Protein AF-A0A257JUP1-F1 (afdb_monomer)

Sequence (71 aa)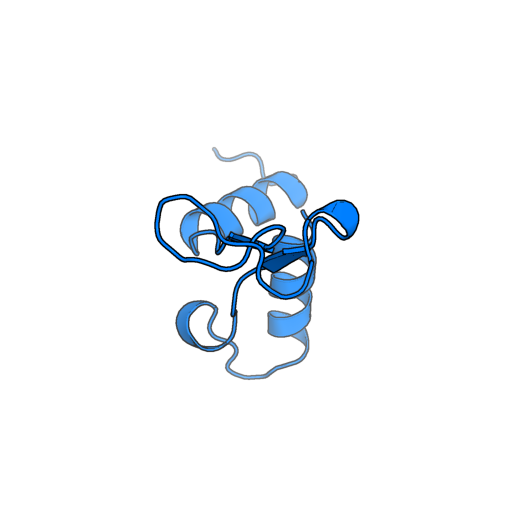:
IYGVALHRWLARRMPGYRYETHFGGAVYLFVRGVRPGWRNADGSPTGLHFHRPTVVAMQRLSALLAGDETP

pLDDT: mean 91.5, std 8.6, range [46.94, 96.44]

Solvent-accessible surface area (backbone atoms on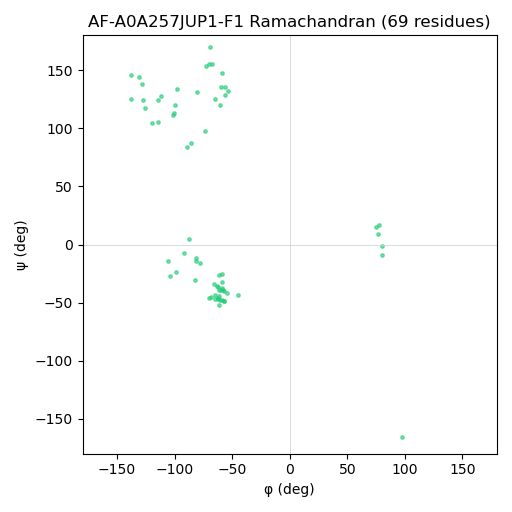ly — not comparable to full-atom values): 4499 Å² total; per-residue (Å²): 107,71,70,42,54,51,51,58,48,44,58,74,73,35,89,89,63,45,66,89,83,71,55,90,56,49,77,47,74,42,67,93,41,59,48,94,92,46,55,43,98,87,67,46,68,33,34,64,45,81,50,63,80,51,70,67,58,42,50,52,54,42,36,56,74,71,67,52,77,78,129

Foldseek 3Di:
DVLLVVQVVCPVPPPPDDCVPPPDFDKFFQPVQQDPPDADPVRHRTRIDTDDDDPVRSVVVNCVVVVNDDD

Radius of gyration: 16.14 Å; Cα contacts (8 Å, |Δi|>4): 63; chains: 1; bounding box: 33×24×51 Å

Structure (mmCIF, N/CA/C/O backbone):
data_AF-A0A257JUP1-F1
#
_entry.id   AF-A0A257JUP1-F1
#
loop_
_atom_site.group_PDB
_atom_site.id
_atom_site.type_symbol
_atom_site.label_atom_id
_atom_site.label_alt_id
_atom_site.label_comp_id
_atom_site.label_asym_id
_atom_site.label_entity_id
_atom_site.label_seq_id
_atom_site.pdbx_PDB_ins_code
_atom_site.Cartn_x
_atom_site.Cartn_y
_atom_site.Cartn_z
_atom_site.occupancy
_atom_site.B_iso_or_equiv
_atom_site.auth_seq_id
_atom_site.auth_comp_id
_atom_site.auth_asym_id
_atom_site.auth_atom_id
_atom_site.pdbx_PDB_model_num
ATOM 1 N N . ILE A 1 1 ? 4.180 3.975 5.912 1.00 89.38 1 ILE A N 1
ATOM 2 C CA . ILE A 1 1 ? 3.422 5.233 6.136 1.00 89.38 1 ILE A CA 1
ATOM 3 C C . ILE A 1 1 ? 2.207 5.355 5.213 1.00 89.38 1 ILE A C 1
ATOM 5 O O . ILE A 1 1 ? 1.099 5.314 5.729 1.00 89.38 1 ILE A O 1
ATOM 9 N N . TYR A 1 2 ? 2.359 5.424 3.879 1.00 93.75 2 TYR A N 1
ATOM 10 C CA . TYR A 1 2 ? 1.209 5.583 2.961 1.00 93.75 2 TYR A CA 1
ATOM 11 C C . TYR A 1 2 ? 0.113 4.523 3.131 1.00 93.75 2 TYR A C 1
ATOM 13 O O . TYR A 1 2 ? -1.064 4.864 3.177 1.00 93.75 2 TYR A O 1
ATOM 21 N N . GLY A 1 3 ? 0.491 3.254 3.320 1.00 94.75 3 GLY A N 1
ATOM 22 C CA . GLY A 1 3 ? -0.475 2.193 3.618 1.00 94.75 3 GLY A CA 1
ATOM 23 C C . GLY A 1 3 ? -1.292 2.447 4.893 1.00 94.75 3 GLY A C 1
ATOM 24 O O . GLY A 1 3 ? -2.492 2.202 4.889 1.00 94.75 3 GLY A O 1
ATOM 25 N N . VAL A 1 4 ? -0.682 3.011 5.945 1.00 95.19 4 VAL A N 1
ATOM 26 C CA . VAL A 1 4 ? -1.375 3.372 7.199 1.00 95.19 4 VAL A CA 1
ATOM 27 C C . VAL A 1 4 ? -2.348 4.520 6.962 1.00 95.19 4 VAL A C 1
ATOM 29 O O . VAL A 1 4 ? -3.491 4.464 7.412 1.00 95.19 4 VAL A O 1
ATOM 32 N N . ALA A 1 5 ? -1.915 5.550 6.230 1.00 95.25 5 ALA A N 1
ATOM 33 C CA . ALA A 1 5 ? -2.770 6.680 5.886 1.00 95.25 5 ALA A CA 1
ATOM 34 C C . ALA A 1 5 ? -4.007 6.219 5.098 1.00 95.25 5 ALA A C 1
ATOM 36 O O . ALA A 1 5 ? -5.133 6.555 5.469 1.00 95.25 5 ALA A O 1
ATOM 37 N N . LEU A 1 6 ? -3.805 5.383 4.073 1.00 94.88 6 LEU A N 1
ATOM 38 C CA . LEU A 1 6 ? -4.886 4.801 3.279 1.00 94.88 6 LEU A CA 1
ATOM 39 C C . LEU A 1 6 ? -5.801 3.915 4.132 1.00 94.88 6 LEU A C 1
ATOM 41 O O . LEU A 1 6 ? -7.018 4.064 4.074 1.00 94.88 6 LEU A O 1
ATOM 45 N N . HIS A 1 7 ? -5.234 3.044 4.967 1.00 94.62 7 HIS A N 1
ATOM 46 C CA . HIS A 1 7 ? -5.993 2.178 5.867 1.00 94.62 7 HIS A CA 1
ATOM 47 C C . HIS A 1 7 ? -6.913 2.975 6.807 1.00 94.62 7 HIS A C 1
ATOM 49 O O . HIS A 1 7 ? -8.107 2.684 6.887 1.00 94.62 7 HIS A O 1
ATOM 55 N N . ARG A 1 8 ? -6.392 4.020 7.468 1.00 93.62 8 ARG A N 1
ATOM 56 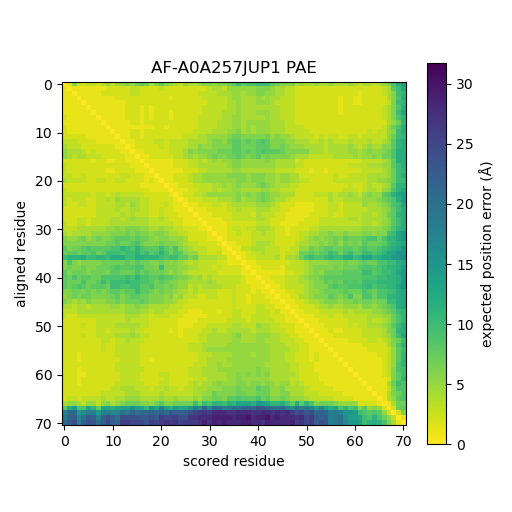C CA . ARG A 1 8 ? -7.168 4.908 8.355 1.00 93.62 8 ARG A CA 1
ATOM 57 C C . ARG A 1 8 ? -8.215 5.724 7.605 1.00 93.62 8 ARG A C 1
ATOM 59 O O . ARG A 1 8 ? -9.252 6.076 8.163 1.00 93.62 8 ARG A O 1
ATOM 66 N N . TRP A 1 9 ? -7.925 6.108 6.367 1.00 95.06 9 TRP A N 1
ATOM 67 C CA . TRP A 1 9 ? -8.878 6.830 5.533 1.00 95.06 9 TRP A CA 1
ATOM 68 C C . TRP A 1 9 ? -10.041 5.926 5.107 1.00 95.06 9 TRP A C 1
ATOM 70 O O . TRP A 1 9 ? -11.196 6.307 5.288 1.00 95.06 9 TRP A O 1
ATOM 80 N N . LEU A 1 10 ? -9.753 4.704 4.646 1.00 94.88 10 LEU A N 1
ATOM 81 C CA . LEU A 1 10 ? -10.771 3.721 4.265 1.00 94.88 10 LEU A CA 1
ATOM 82 C C . LEU A 1 10 ? -11.665 3.342 5.448 1.00 94.88 10 LEU A C 1
ATOM 84 O O . LEU A 1 10 ? -12.883 3.360 5.306 1.00 94.88 10 LEU A O 1
ATOM 88 N N . ALA A 1 11 ? -11.080 3.104 6.625 1.00 93.81 11 ALA A N 1
ATOM 89 C CA . ALA A 1 11 ? -11.835 2.796 7.839 1.00 93.81 11 ALA A CA 1
ATOM 90 C C . ALA A 1 11 ? -12.830 3.904 8.234 1.00 93.81 11 ALA A C 1
ATOM 92 O O . ALA A 1 11 ? -13.892 3.615 8.772 1.00 93.81 11 ALA A O 1
ATOM 93 N N . ARG A 1 12 ? -12.506 5.174 7.948 1.00 95.06 12 ARG A N 1
ATOM 94 C CA . ARG A 1 12 ? -13.390 6.316 8.231 1.00 95.06 12 ARG A CA 1
ATOM 95 C C . ARG A 1 12 ? -14.463 6.532 7.167 1.00 95.06 12 ARG A C 1
ATOM 97 O O . ARG A 1 12 ? -15.521 7.062 7.484 1.00 95.06 12 ARG A O 1
ATOM 104 N N . ARG A 1 13 ? -14.187 6.187 5.906 1.00 96.44 13 ARG A N 1
ATOM 105 C CA . ARG A 1 13 ? -15.078 6.503 4.778 1.00 96.44 13 ARG A CA 1
ATOM 106 C C . ARG A 1 13 ? -15.983 5.349 4.354 1.00 96.44 13 ARG A C 1
ATOM 108 O O . ARG A 1 13 ? -17.022 5.602 3.755 1.00 96.44 13 ARG A O 1
ATOM 115 N N . MET A 1 14 ? -15.599 4.109 4.640 1.00 95.56 14 MET A N 1
ATOM 116 C CA . MET A 1 14 ? -16.320 2.911 4.221 1.00 95.56 14 MET A CA 1
ATOM 117 C C . MET A 1 14 ? -16.885 2.178 5.448 1.00 95.56 14 MET A C 1
ATOM 119 O O . MET A 1 14 ? -16.125 1.526 6.170 1.00 95.56 14 MET A O 1
ATOM 123 N N . PRO A 1 15 ? -18.206 2.250 5.697 1.00 94.56 15 PRO A N 1
ATOM 124 C CA . PRO A 1 15 ? -18.855 1.436 6.720 1.00 94.56 15 PRO A CA 1
ATOM 125 C C . PRO A 1 15 ? -18.597 -0.055 6.471 1.00 94.56 15 PRO A C 1
ATOM 127 O O . PRO A 1 15 ? -18.687 -0.520 5.338 1.00 94.56 15 PRO A O 1
ATOM 130 N N . GLY A 1 16 ? -18.256 -0.807 7.519 1.00 94.62 16 GLY A N 1
ATOM 131 C CA . GLY A 1 16 ? -17.951 -2.239 7.397 1.00 94.62 16 GLY A CA 1
ATOM 132 C C . GLY A 1 16 ? -16.584 -2.558 6.776 1.00 94.62 16 GLY A C 1
ATOM 133 O O . GLY A 1 16 ? -16.337 -3.703 6.396 1.00 94.62 16 GLY A O 1
ATOM 134 N N . TYR A 1 17 ? -15.682 -1.577 6.679 1.00 95.94 17 TYR A N 1
ATOM 135 C CA . TYR A 1 17 ? -14.326 -1.801 6.191 1.00 95.94 17 TYR A CA 1
ATOM 136 C C . TYR A 1 17 ? -13.586 -2.880 7.004 1.00 95.94 17 TYR A C 1
ATOM 138 O O . TYR A 1 17 ? -13.471 -2.819 8.227 1.00 95.94 17 TYR A O 1
ATOM 146 N N . ARG A 1 18 ? -13.019 -3.846 6.280 1.00 94.69 18 ARG A N 1
ATOM 147 C CA . ARG A 1 18 ? -12.166 -4.939 6.780 1.00 94.69 18 ARG A CA 1
ATOM 148 C C . ARG A 1 18 ? -10.861 -4.975 5.993 1.00 94.69 18 ARG A C 1
ATOM 150 O O . ARG A 1 18 ? -10.905 -5.079 4.768 1.00 94.69 18 ARG A O 1
ATOM 157 N N . TYR A 1 19 ? -9.715 -4.903 6.667 1.00 94.25 19 TYR A N 1
ATOM 158 C CA . TYR A 1 19 ? -8.404 -4.820 6.007 1.00 94.25 19 TYR A CA 1
ATOM 159 C C . TYR A 1 19 ? -8.129 -6.030 5.102 1.00 94.25 19 TYR A C 1
ATOM 161 O O . TYR A 1 19 ? -7.612 -5.889 3.996 1.00 94.25 19 TYR A O 1
ATOM 169 N N . GLU A 1 20 ? -8.518 -7.221 5.545 1.00 93.38 20 GLU A N 1
ATOM 170 C CA . GLU A 1 20 ? -8.234 -8.493 4.879 1.00 93.38 20 GLU A CA 1
ATOM 171 C C . GLU A 1 20 ? -8.870 -8.562 3.487 1.00 93.38 20 GLU A C 1
ATOM 173 O O . GLU A 1 20 ? -8.260 -9.085 2.554 1.00 93.38 20 GLU A O 1
ATOM 178 N N . THR A 1 21 ? -10.063 -7.989 3.327 1.00 94.44 21 THR A N 1
ATOM 179 C CA . THR A 1 21 ? -10.838 -8.072 2.082 1.00 94.44 21 THR A CA 1
ATOM 180 C C . THR A 1 21 ? -10.806 -6.786 1.264 1.00 94.44 21 THR A C 1
ATOM 182 O O . THR A 1 21 ? -10.941 -6.850 0.049 1.00 94.44 21 THR A O 1
ATOM 185 N N . HIS A 1 22 ? -10.611 -5.623 1.895 1.00 94.38 22 HIS A N 1
ATOM 186 C CA . HIS A 1 22 ? -10.719 -4.326 1.217 1.00 94.38 22 HIS A CA 1
ATOM 187 C C . HIS A 1 22 ? -9.370 -3.646 0.948 1.00 94.38 22 HIS A C 1
ATOM 189 O O . HIS A 1 22 ? -9.314 -2.700 0.166 1.00 94.38 22 HIS A O 1
ATOM 195 N N . PHE A 1 23 ? -8.272 -4.095 1.570 1.00 94.50 23 PHE A N 1
ATOM 196 C CA . PHE A 1 23 ? -6.947 -3.518 1.338 1.00 94.50 23 PHE A CA 1
ATOM 197 C C . PHE A 1 23 ? -6.119 -4.375 0.378 1.00 94.50 23 PHE A C 1
ATOM 199 O O . PHE A 1 23 ? -5.699 -5.478 0.719 1.00 94.50 23 PHE A O 1
ATOM 206 N N . GLY A 1 24 ? -5.838 -3.847 -0.815 1.00 93.00 24 GLY A N 1
ATOM 207 C CA . GLY A 1 24 ? -5.138 -4.580 -1.876 1.00 93.00 24 GLY A CA 1
ATOM 208 C C . GLY A 1 24 ? -3.611 -4.626 -1.765 1.00 93.00 24 GLY A C 1
ATOM 209 O O . GLY A 1 24 ? -2.996 -5.445 -2.434 1.00 93.00 24 GLY A O 1
ATOM 210 N N . GLY A 1 25 ? -2.984 -3.795 -0.928 1.00 94.31 25 GLY A N 1
ATOM 211 C CA . GLY A 1 25 ? -1.528 -3.602 -0.938 1.00 94.31 25 GLY A CA 1
ATOM 212 C C . GLY A 1 25 ? -1.099 -2.367 -1.733 1.00 94.31 25 GLY A C 1
ATOM 213 O O . GLY A 1 25 ? -1.909 -1.491 -2.030 1.00 94.31 25 GLY A O 1
ATOM 214 N N . ALA A 1 26 ? 0.194 -2.287 -2.040 1.00 94.25 26 ALA A N 1
ATOM 215 C CA . ALA A 1 26 ? 0.809 -1.211 -2.805 1.00 94.25 26 ALA A CA 1
ATOM 216 C C . ALA A 1 26 ? 1.683 -1.778 -3.928 1.00 94.25 26 ALA A C 1
ATOM 218 O O . ALA A 1 26 ? 2.349 -2.801 -3.764 1.00 94.25 26 ALA A O 1
ATOM 219 N N . VAL A 1 27 ? 1.694 -1.078 -5.059 1.00 94.00 27 VAL A N 1
ATOM 220 C CA . VAL A 1 27 ? 2.542 -1.386 -6.209 1.00 94.00 27 VAL A CA 1
ATOM 221 C C . VAL A 1 27 ? 3.529 -0.244 -6.394 1.00 94.00 27 VAL A C 1
ATOM 223 O O . VAL A 1 27 ? 3.134 0.911 -6.544 1.00 94.00 27 VAL A O 1
ATOM 226 N N . TYR A 1 28 ? 4.812 -0.576 -6.400 1.00 94.12 28 TYR A N 1
ATOM 227 C CA . TYR A 1 28 ? 5.899 0.332 -6.726 1.00 94.12 28 TYR A CA 1
ATOM 228 C C . TYR A 1 28 ? 6.323 0.098 -8.172 1.00 94.12 28 TYR A C 1
ATOM 230 O O . TYR A 1 28 ? 6.725 -1.006 -8.544 1.00 94.12 28 TYR A O 1
ATOM 238 N N . LEU A 1 29 ? 6.215 1.152 -8.980 1.00 94.56 29 LEU A N 1
ATOM 239 C CA . LEU A 1 29 ? 6.565 1.138 -10.393 1.00 94.56 29 LEU A CA 1
ATOM 240 C C . LEU A 1 29 ? 7.939 1.781 -10.604 1.00 94.56 29 LEU A C 1
ATOM 242 O O . LEU A 1 29 ? 8.107 2.993 -10.477 1.00 94.56 29 LEU A O 1
ATOM 246 N N . PHE A 1 30 ? 8.920 0.976 -10.987 1.00 94.31 30 PHE A N 1
ATOM 247 C CA . PHE A 1 30 ? 10.232 1.436 -11.419 1.00 94.31 30 PHE A CA 1
ATOM 248 C C . PHE A 1 30 ? 10.194 1.678 -12.926 1.00 94.31 30 PHE A C 1
ATOM 250 O O . PHE A 1 30 ? 10.586 0.824 -13.718 1.00 94.31 30 PHE A O 1
ATOM 257 N N . VAL A 1 31 ? 9.716 2.864 -13.312 1.00 93.56 31 VAL A N 1
ATOM 258 C CA . VAL A 1 31 ? 9.378 3.253 -14.697 1.00 93.56 31 VAL A CA 1
ATOM 259 C C . VAL A 1 31 ? 10.433 2.841 -15.729 1.00 93.56 31 VAL A C 1
ATOM 261 O O . VAL A 1 31 ? 10.093 2.303 -16.776 1.00 93.56 31 VAL A O 1
ATOM 264 N N . ARG A 1 32 ? 11.727 3.021 -15.429 1.00 92.62 32 ARG A N 1
ATOM 265 C CA . ARG A 1 32 ? 12.819 2.670 -16.359 1.00 92.62 32 ARG A CA 1
ATOM 266 C C . ARG A 1 32 ? 12.870 1.180 -16.728 1.00 92.62 32 ARG A C 1
ATOM 268 O O . ARG A 1 32 ? 13.377 0.852 -17.800 1.00 92.62 32 ARG A O 1
ATOM 275 N N . GLY A 1 33 ? 12.369 0.311 -15.850 1.00 91.00 33 GLY A N 1
ATOM 276 C CA . GLY A 1 33 ? 12.300 -1.136 -16.035 1.00 91.00 33 GLY A CA 1
ATOM 277 C C . GLY A 1 33 ? 10.998 -1.627 -16.667 1.00 91.00 33 GLY A C 1
ATOM 278 O O . GLY A 1 33 ? 10.916 -2.799 -17.007 1.00 91.00 33 GLY A O 1
ATOM 279 N N . VAL A 1 34 ? 9.992 -0.771 -16.858 1.00 90.94 34 VAL A N 1
ATOM 280 C CA . VAL A 1 34 ? 8.723 -1.156 -17.491 1.00 90.94 34 VAL A CA 1
ATOM 281 C C . VAL A 1 34 ? 8.891 -1.031 -18.999 1.00 90.94 34 VAL A C 1
ATOM 283 O O . VAL A 1 34 ? 8.652 0.024 -19.587 1.00 90.94 34 VAL A O 1
ATOM 286 N N . ARG A 1 35 ? 9.381 -2.099 -19.629 1.00 90.94 35 ARG A N 1
ATOM 287 C CA . ARG A 1 35 ? 9.648 -2.144 -21.069 1.00 90.94 35 ARG A CA 1
ATOM 288 C C . ARG A 1 35 ? 8.982 -3.365 -21.697 1.00 90.94 35 ARG A C 1
ATOM 290 O O . ARG A 1 35 ? 9.056 -4.450 -21.119 1.00 90.94 35 ARG A O 1
ATOM 297 N N . PRO A 1 36 ? 8.360 -3.225 -22.881 1.00 88.31 36 PRO A N 1
ATOM 298 C CA . PRO A 1 36 ? 7.820 -4.366 -23.606 1.00 88.31 36 PRO A CA 1
ATOM 299 C C . PRO A 1 36 ? 8.884 -5.452 -23.808 1.00 88.31 36 PRO A C 1
ATOM 301 O O . PRO A 1 36 ? 10.014 -5.161 -24.198 1.00 88.31 36 PRO A O 1
ATOM 304 N N . GLY A 1 37 ? 8.524 -6.700 -23.511 1.00 88.44 37 GLY A N 1
ATOM 305 C CA . GLY A 1 37 ? 9.402 -7.862 -23.670 1.00 88.44 37 GLY A CA 1
ATOM 306 C C . GLY A 1 37 ? 10.435 -8.076 -22.558 1.00 88.44 37 GLY A C 1
ATOM 307 O O . GLY A 1 37 ? 11.046 -9.139 -22.525 1.00 88.44 37 GLY A O 1
ATOM 308 N N . TRP A 1 38 ? 10.617 -7.131 -21.630 1.00 93.38 38 TRP A N 1
ATOM 309 C CA . TRP A 1 38 ? 11.541 -7.310 -20.508 1.00 93.38 38 TRP A CA 1
ATOM 310 C C . TRP A 1 38 ? 10.890 -8.142 -19.397 1.00 93.38 38 TRP A C 1
ATOM 312 O O . TRP A 1 38 ? 9.751 -7.891 -18.993 1.00 93.38 38 TRP A O 1
ATOM 322 N N . ARG A 1 39 ? 11.616 -9.157 -18.919 1.00 93.38 39 ARG A N 1
ATOM 323 C CA . ARG A 1 39 ? 11.165 -10.091 -17.880 1.00 93.38 39 ARG A CA 1
ATOM 324 C C . ARG A 1 39 ? 12.284 -10.367 -16.883 1.00 93.38 39 ARG A C 1
ATOM 326 O O . ARG 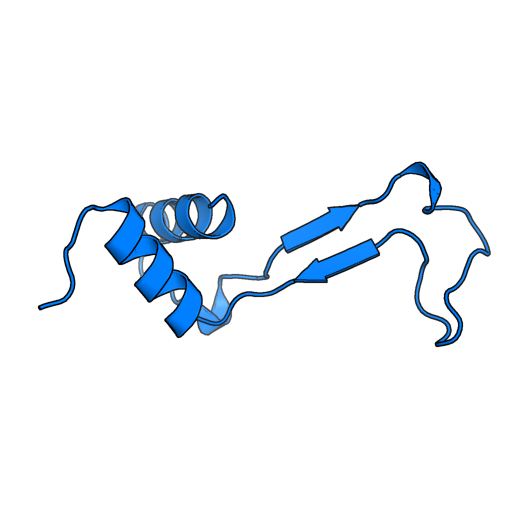A 1 39 ? 13.455 -10.391 -17.256 1.00 93.38 39 ARG A O 1
ATOM 333 N N . ASN A 1 40 ? 11.910 -10.559 -15.622 1.00 90.06 40 ASN A N 1
ATOM 334 C CA . ASN A 1 40 ? 12.816 -11.070 -14.597 1.00 90.06 40 ASN A CA 1
ATOM 335 C C . ASN A 1 40 ? 13.154 -12.546 -14.885 1.00 90.06 40 ASN A C 1
ATOM 337 O O . ASN A 1 40 ? 12.524 -13.184 -15.731 1.00 90.06 40 ASN A O 1
ATOM 341 N N . ALA A 1 41 ?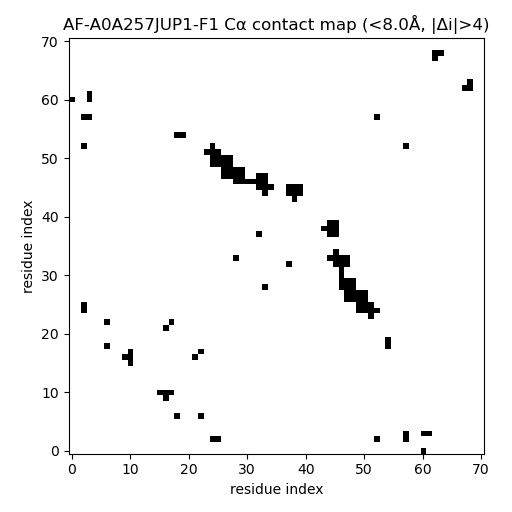 14.124 -13.109 -14.157 1.00 91.88 41 ALA A N 1
ATOM 342 C CA . ALA A 1 41 ? 14.540 -14.509 -14.318 1.00 91.88 41 ALA A CA 1
ATOM 343 C C . ALA A 1 41 ? 13.401 -15.527 -14.088 1.00 91.88 41 ALA A C 1
ATOM 345 O O . ALA A 1 41 ? 13.425 -16.615 -14.651 1.00 91.88 41 ALA A O 1
ATOM 346 N N . ASP A 1 42 ? 12.388 -15.160 -13.301 1.00 92.50 42 ASP A N 1
ATOM 347 C CA . ASP A 1 42 ? 11.185 -15.957 -13.025 1.00 92.50 42 ASP A CA 1
ATOM 348 C C . ASP A 1 42 ? 10.052 -15.742 -14.053 1.00 92.50 42 ASP A C 1
ATOM 350 O O . ASP A 1 42 ? 8.946 -16.256 -13.892 1.00 92.50 42 ASP A O 1
ATOM 354 N N . GLY A 1 43 ? 10.299 -14.957 -15.107 1.00 90.94 43 GLY A N 1
ATOM 355 C CA . GLY A 1 43 ? 9.320 -14.631 -16.139 1.00 90.94 43 GLY A CA 1
ATOM 356 C C . GLY A 1 43 ? 8.331 -13.521 -15.763 1.00 90.94 43 GLY A C 1
ATOM 357 O O . GLY A 1 43 ? 7.519 -13.143 -16.612 1.00 90.94 43 GLY A O 1
ATOM 358 N N . SER A 1 44 ? 8.387 -12.955 -14.554 1.00 90.44 44 SER A N 1
ATOM 359 C CA . SER A 1 44 ? 7.522 -11.838 -14.150 1.00 90.44 44 SER A CA 1
ATOM 360 C C . SER A 1 44 ? 7.881 -10.522 -14.872 1.00 90.44 44 SER A C 1
ATOM 362 O O . SER A 1 44 ? 9.019 -10.359 -15.331 1.00 90.44 44 SER A O 1
ATOM 364 N N . PRO A 1 45 ? 6.936 -9.567 -15.017 1.00 90.19 45 PRO A N 1
ATOM 365 C CA . PRO A 1 45 ? 7.227 -8.260 -15.606 1.00 90.19 45 PRO A CA 1
ATOM 366 C C . PRO A 1 45 ? 8.293 -7.499 -14.811 1.00 90.19 45 PRO A C 1
ATOM 368 O O . PRO A 1 45 ? 8.232 -7.412 -13.584 1.00 90.19 45 PRO A O 1
ATOM 371 N N . THR A 1 46 ? 9.249 -6.893 -15.510 1.00 94.44 46 THR A N 1
ATOM 372 C CA . THR A 1 46 ? 10.261 -6.038 -14.882 1.00 94.44 46 THR A CA 1
ATOM 373 C C . THR A 1 46 ? 9.675 -4.704 -14.425 1.00 94.44 46 THR A C 1
ATOM 375 O O . THR A 1 46 ? 8.707 -4.183 -14.980 1.00 94.44 46 THR A O 1
ATOM 378 N N . GLY A 1 47 ? 10.306 -4.111 -13.411 1.00 93.50 47 GLY A N 1
ATOM 379 C CA . GLY A 1 47 ? 9.961 -2.772 -12.937 1.00 93.50 47 GLY A CA 1
ATOM 380 C C . GLY A 1 47 ? 8.691 -2.694 -12.089 1.00 93.50 47 GLY A C 1
ATOM 381 O O . GLY A 1 47 ? 8.263 -1.591 -11.763 1.00 93.50 47 GLY A O 1
ATOM 382 N N . LEU A 1 48 ? 8.108 -3.827 -11.695 1.00 93.88 48 LEU A N 1
ATOM 383 C CA . LEU A 1 48 ? 6.978 -3.885 -10.774 1.00 93.88 48 LEU A CA 1
ATOM 384 C C . LEU A 1 48 ? 7.417 -4.525 -9.456 1.00 93.88 48 LEU A C 1
ATOM 386 O O . LEU A 1 48 ? 7.964 -5.624 -9.450 1.00 93.88 48 LEU A O 1
ATOM 390 N N . HIS A 1 49 ? 7.145 -3.866 -8.335 1.00 93.00 49 HIS A N 1
ATOM 391 C CA . HIS A 1 49 ? 7.278 -4.476 -7.016 1.00 93.00 49 HIS A CA 1
ATOM 392 C C . HIS A 1 49 ? 5.964 -4.342 -6.257 1.00 93.00 49 HIS A C 1
ATOM 394 O O . HIS A 1 49 ? 5.501 -3.236 -5.983 1.00 93.00 49 HIS A O 1
ATOM 400 N N . PHE A 1 50 ? 5.356 -5.476 -5.924 1.00 94.38 50 PHE A N 1
ATOM 401 C CA . PHE A 1 50 ? 4.141 -5.521 -5.128 1.00 94.38 50 PHE A CA 1
ATOM 402 C C . PHE A 1 50 ? 4.478 -5.801 -3.668 1.00 94.38 50 PHE A C 1
ATOM 404 O O . PHE A 1 50 ? 5.230 -6.723 -3.357 1.00 94.38 50 PHE A O 1
ATOM 411 N N . HIS A 1 51 ? 3.873 -5.031 -2.771 1.00 94.31 51 HIS A N 1
ATOM 412 C CA . HIS A 1 51 ? 3.997 -5.238 -1.342 1.00 94.31 51 HIS A CA 1
ATOM 413 C C . HIS A 1 51 ? 2.642 -5.064 -0.662 1.00 94.31 51 HIS A C 1
ATOM 415 O O . HIS A 1 51 ? 1.998 -4.018 -0.761 1.00 94.31 51 HIS A O 1
ATOM 421 N N . ARG A 1 52 ? 2.231 -6.080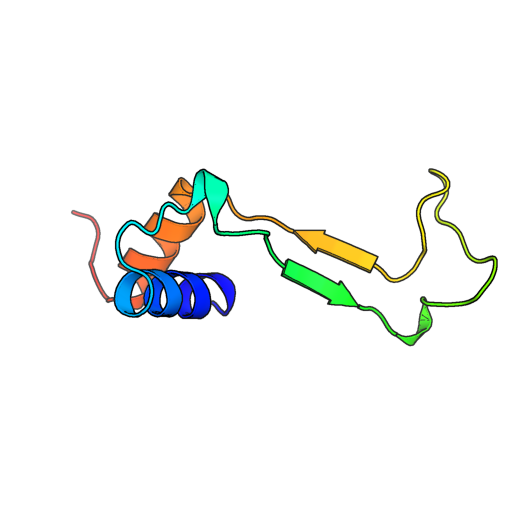 0.096 1.00 94.81 52 ARG A N 1
ATOM 422 C CA . ARG A 1 52 ? 1.049 -6.026 0.952 1.00 94.81 52 ARG A CA 1
ATOM 423 C C . ARG A 1 52 ? 1.470 -6.259 2.404 1.00 94.81 52 ARG A C 1
ATOM 425 O O . ARG A 1 52 ? 1.724 -7.403 2.772 1.00 94.81 52 ARG A O 1
ATOM 432 N N . PRO A 1 53 ? 1.520 -5.204 3.239 1.00 93.25 53 PRO A N 1
ATOM 433 C CA . PRO A 1 53 ? 1.779 -5.367 4.662 1.00 93.25 53 PRO A CA 1
ATOM 434 C C . PRO A 1 53 ? 0.724 -6.263 5.314 1.00 93.25 53 PRO A C 1
ATOM 436 O O . PRO A 1 53 ? -0.454 -6.236 4.937 1.00 93.25 53 PRO A O 1
ATOM 439 N N . THR A 1 54 ? 1.122 -7.013 6.335 1.00 94.50 54 THR A N 1
ATOM 440 C CA . THR A 1 54 ? 0.166 -7.747 7.168 1.00 94.50 54 THR A CA 1
ATOM 441 C C . THR A 1 54 ? -0.698 -6.774 7.972 1.00 94.50 54 THR A C 1
ATOM 443 O O . THR A 1 54 ? -0.286 -5.645 8.254 1.00 94.50 54 THR A O 1
ATOM 446 N N . VAL A 1 55 ? -1.897 -7.208 8.374 1.00 94.19 55 VAL A N 1
ATOM 447 C CA . VAL A 1 55 ? -2.768 -6.402 9.247 1.00 94.19 55 VAL A CA 1
ATOM 448 C C . VAL A 1 55 ? -2.065 -6.054 10.564 1.00 94.19 55 VAL A C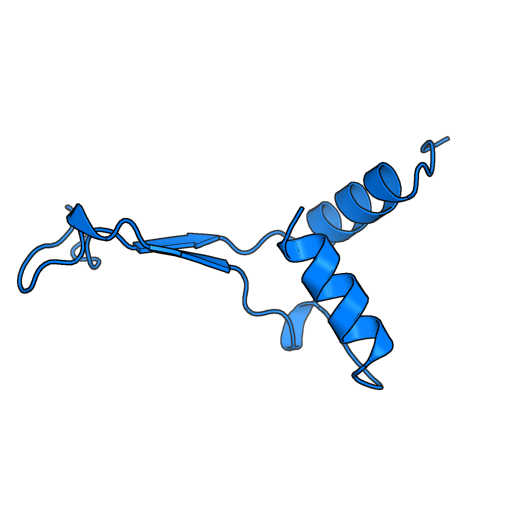 1
ATOM 450 O O . VAL A 1 55 ? -2.123 -4.911 11.003 1.00 94.19 55 VAL A O 1
ATOM 453 N N . VAL A 1 56 ? -1.301 -6.996 11.128 1.00 94.88 56 VAL A N 1
ATOM 454 C CA . VAL A 1 56 ? -0.522 -6.789 12.359 1.00 94.88 56 VAL A CA 1
ATOM 455 C C . VAL A 1 56 ? 0.531 -5.698 12.167 1.00 94.88 56 VAL A C 1
ATOM 457 O O . VAL A 1 56 ? 0.637 -4.791 12.990 1.00 94.88 56 VAL A O 1
ATOM 460 N N . ALA A 1 57 ? 1.287 -5.738 11.063 1.00 93.88 57 ALA A N 1
ATOM 461 C CA . ALA A 1 57 ? 2.254 -4.688 10.750 1.00 93.88 57 ALA A CA 1
ATOM 462 C C . ALA A 1 57 ? 1.561 -3.329 10.565 1.00 93.88 57 ALA A C 1
ATOM 464 O O . ALA A 1 57 ? 2.062 -2.311 11.037 1.00 93.88 57 ALA A O 1
ATOM 465 N N . MET A 1 58 ? 0.387 -3.311 9.927 1.00 95.00 58 MET A N 1
ATOM 466 C CA . MET A 1 58 ? -0.393 -2.092 9.720 1.00 95.00 58 MET A CA 1
ATOM 467 C C . MET A 1 58 ? -0.891 -1.485 11.038 1.00 95.00 58 MET A C 1
ATOM 469 O O . MET A 1 58 ? -0.780 -0.276 11.235 1.00 95.00 58 MET A O 1
ATOM 473 N N . GLN A 1 59 ? -1.395 -2.315 11.952 1.00 93.44 59 GLN A N 1
ATOM 474 C CA . GLN A 1 59 ? -1.863 -1.900 13.276 1.00 93.44 59 GLN A CA 1
ATOM 475 C C . GLN A 1 59 ? -0.717 -1.368 14.137 1.00 93.44 59 GLN A C 1
ATOM 477 O O . GLN A 1 59 ? -0.836 -0.275 14.685 1.00 93.44 59 GLN A O 1
ATOM 482 N N . ARG A 1 60 ? 0.418 -2.079 14.189 1.00 94.75 60 ARG A N 1
ATOM 483 C CA . ARG A 1 60 ? 1.608 -1.630 14.931 1.00 94.75 60 ARG A CA 1
ATOM 484 C C . ARG A 1 60 ? 2.135 -0.299 14.406 1.00 9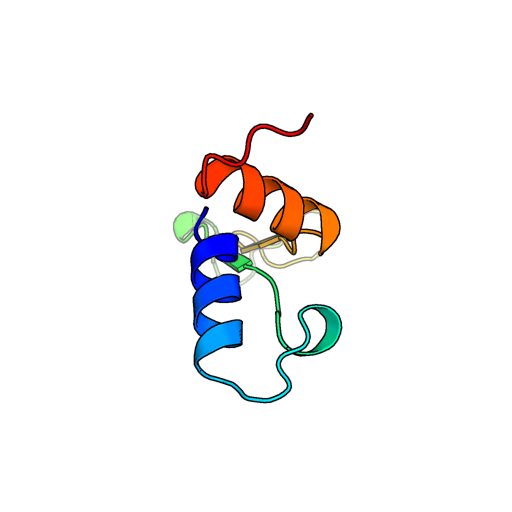4.75 60 ARG A C 1
ATOM 486 O O . ARG A 1 60 ? 2.353 0.623 15.179 1.00 94.75 60 ARG A O 1
ATOM 493 N N . LEU A 1 61 ? 2.282 -0.169 13.085 1.00 94.31 61 LEU A N 1
ATOM 494 C CA . LEU A 1 61 ? 2.702 1.094 12.473 1.00 94.31 61 LEU A CA 1
ATOM 495 C C . LEU A 1 61 ? 1.683 2.214 12.708 1.00 94.31 61 LEU A C 1
ATOM 497 O O . LEU A 1 61 ? 2.077 3.362 12.872 1.00 94.31 61 LEU A O 1
ATOM 501 N N . SER A 1 62 ? 0.385 1.903 12.725 1.00 94.06 62 SER A N 1
ATOM 502 C CA . SER A 1 62 ? -0.655 2.864 13.094 1.00 94.06 62 SER A CA 1
ATOM 503 C C . SER A 1 62 ? -0.465 3.349 14.534 1.00 94.06 62 SER A C 1
ATOM 505 O O . SER A 1 62 ? -0.385 4.557 14.727 1.00 94.06 62 SER A O 1
ATOM 507 N N . ALA A 1 63 ? -0.336 2.453 15.514 1.00 93.44 63 ALA A N 1
ATOM 508 C CA . ALA A 1 63 ? -0.137 2.813 16.924 1.00 93.44 63 ALA A CA 1
ATOM 509 C C . ALA A 1 63 ? 1.114 3.690 17.123 1.00 93.44 63 ALA A C 1
ATOM 511 O O . ALA A 1 63 ? 1.022 4.795 17.651 1.00 93.44 63 ALA A O 1
ATOM 512 N N . LEU A 1 64 ? 2.253 3.278 16.552 1.00 94.56 64 LEU A N 1
ATOM 513 C CA . LEU A 1 64 ? 3.497 4.058 16.608 1.00 94.56 64 LEU A CA 1
ATOM 514 C C . LEU A 1 64 ? 3.330 5.477 16.040 1.00 94.56 64 LEU A C 1
ATOM 516 O O . LEU A 1 64 ? 3.854 6.436 16.593 1.00 94.56 64 LEU A O 1
ATOM 520 N N . LEU A 1 65 ? 2.579 5.634 14.945 1.00 92.69 65 LEU A N 1
ATOM 521 C CA . LEU A 1 65 ? 2.312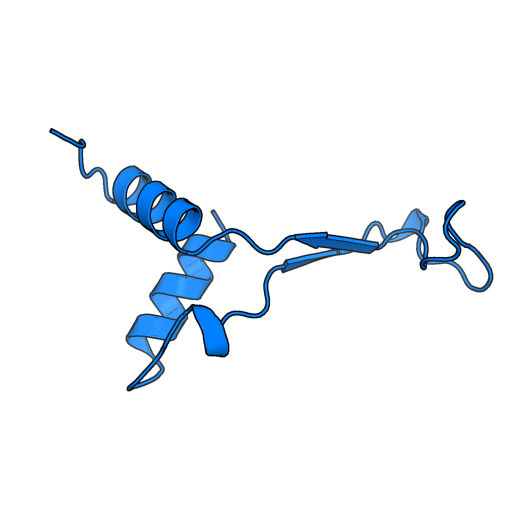 6.947 14.341 1.00 92.69 65 LEU A CA 1
ATOM 522 C C . LEU A 1 65 ? 1.239 7.760 15.071 1.00 92.69 65 LEU A C 1
ATOM 524 O O . LEU A 1 65 ? 1.092 8.945 14.781 1.00 92.69 65 LEU A O 1
ATOM 528 N N . ALA A 1 66 ? 0.440 7.136 15.935 1.00 91.25 66 ALA A N 1
ATOM 529 C CA . ALA A 1 66 ? -0.464 7.844 16.837 1.00 91.25 66 ALA A CA 1
ATOM 530 C C . ALA A 1 66 ? 0.260 8.370 18.089 1.00 91.25 66 ALA A C 1
ATOM 532 O O . ALA A 1 66 ? -0.303 9.209 18.782 1.00 91.25 66 ALA A O 1
ATOM 533 N N . GLY A 1 67 ? 1.503 7.938 18.336 1.00 87.38 67 GLY A N 1
ATOM 534 C CA . GLY A 1 67 ? 2.210 8.231 19.582 1.00 87.38 67 GLY A CA 1
ATOM 535 C C . GLY A 1 67 ? 1.749 7.349 20.741 1.00 87.38 67 GLY A C 1
ATOM 536 O O . GLY A 1 67 ? 2.017 7.681 21.890 1.00 87.38 67 GLY A O 1
ATOM 537 N N . ASP A 1 68 ? 1.067 6.237 20.446 1.00 78.00 68 ASP A N 1
ATOM 538 C CA . ASP A 1 68 ? 0.705 5.248 21.453 1.00 78.00 68 ASP A CA 1
ATOM 539 C C . ASP A 1 68 ? 1.985 4.485 21.828 1.00 78.00 68 ASP A C 1
ATOM 541 O O . ASP A 1 68 ? 2.426 3.581 21.107 1.00 78.00 68 ASP A O 1
ATOM 545 N N . GLU A 1 69 ? 2.625 4.880 22.931 1.00 58.88 69 GLU A N 1
ATOM 546 C CA . GLU A 1 69 ? 3.668 4.066 23.549 1.00 58.88 69 GLU A CA 1
ATOM 547 C C . GLU A 1 69 ? 3.031 2.731 23.946 1.00 58.88 69 GLU A C 1
ATOM 549 O O . GLU A 1 69 ? 2.038 2.676 24.672 1.00 58.88 69 GLU A O 1
ATOM 554 N N . THR A 1 70 ? 3.552 1.638 23.390 1.00 52.38 70 THR A N 1
ATOM 555 C CA . THR A 1 70 ? 3.151 0.305 23.844 1.00 52.38 70 THR A CA 1
ATOM 556 C C . THR A 1 70 ? 3.622 0.175 25.296 1.00 52.38 70 THR A C 1
ATOM 558 O O . THR A 1 70 ? 4.807 0.430 25.519 1.00 52.38 70 THR A O 1
ATOM 561 N N . PRO A 1 71 ? 2.751 -0.159 26.266 1.00 46.94 71 PRO A N 1
ATOM 562 C CA . PRO A 1 71 ? 3.203 -0.473 27.617 1.00 46.94 71 PRO A CA 1
ATOM 563 C C . PRO A 1 71 ? 4.118 -1.704 27.637 1.00 46.94 71 PRO A C 1
ATOM 565 O O . PRO A 1 71 ? 3.992 -2.564 26.729 1.00 46.94 71 PRO A O 1
#

Mean predicted aligned error: 4.76 Å

Secondary structure (DSSP, 8-state):
-HHHHHHHHHHHHSTT--HHHH---EEEE-GGG--TT-B-TTSPBTTEEEE---HHHHHHHHHHHHT----

Nearest PDB structures (foldseek):
  4rt1-assembly1_A  TM=5.507E-01  e=4.014E+00  Pseudomonas aeruginosa PAO1